Protein AF-A0A6A5AZF7-F1 (afdb_monomer)

Foldseek 3Di:
DLPDPWPPEAEPDDQDDPVPPDDAQDVVPDVLSVPDGHFYWDHDPSIDGPRSVDDPVNVVVVSVLVVVLVVLVVLLVPDDPDPVSSVVSVVVNVDDDPVVPD

Secondary structure (DSSP, 8-state):
-TT--TTSPB-SS-----SS------TTT-TTGGG-SS-BB-SSSSP-BTTTT--HHHHHHHHHHHHHHHHHHHHHHHS-S-HHHHHHHHHHHTPPP-GGG-

Radius of gyration: 18.49 Å; Cα contacts (8 Å, |Δi|>4): 99; chains: 1; bounding box: 38×33×52 Å

Sequence (102 aa):
MSEWAWPQPVMLNVLYDAGLGLESWDPRLNVFDRTHLMP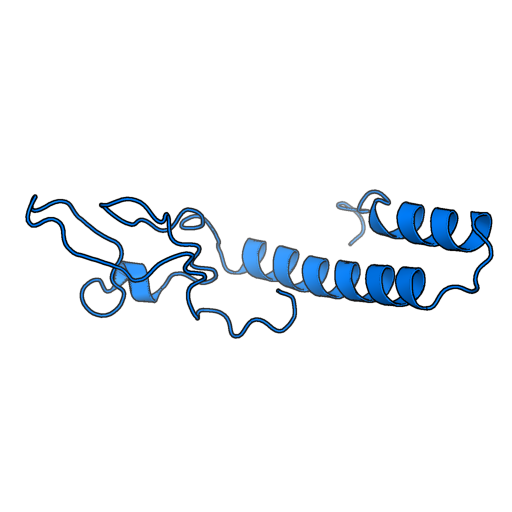IITPAYPPMNSAVQVSHTTFKVMYDELWRARHFADLAAHAANDADVKRAKWVDLFAPTNFFVR

pLDDT: mean 94.31, std 4.52, range [67.81, 98.38]

Mean predicted aligned error: 3.97 Å

Solvent-accessible surface area (backbone atoms only — not comparable to full-atom values): 6237 Å² total; per-residue (Å²): 116,62,83,54,69,68,49,60,66,48,65,85,59,84,90,71,85,88,82,77,85,63,84,52,70,40,54,90,80,36,73,71,54,57,68,45,55,56,34,35,41,46,75,57,80,62,31,39,54,78,39,70,84,50,44,75,68,57,45,50,54,53,49,54,48,37,45,52,46,47,55,33,51,50,53,31,70,69,40,63,96,48,66,69,61,28,51,52,33,53,50,61,59,71,50,85,77,64,76,95,79,111

Structure (mmCIF, N/CA/C/O backbone):
data_AF-A0A6A5AZF7-F1
#
_entry.id   AF-A0A6A5AZF7-F1
#
loop_
_atom_site.group_PDB
_atom_site.id
_atom_site.type_symbol
_atom_site.label_atom_id
_atom_site.label_alt_id
_atom_site.label_comp_id
_atom_site.label_asym_id
_atom_site.label_entity_id
_atom_site.label_seq_id
_atom_site.pdbx_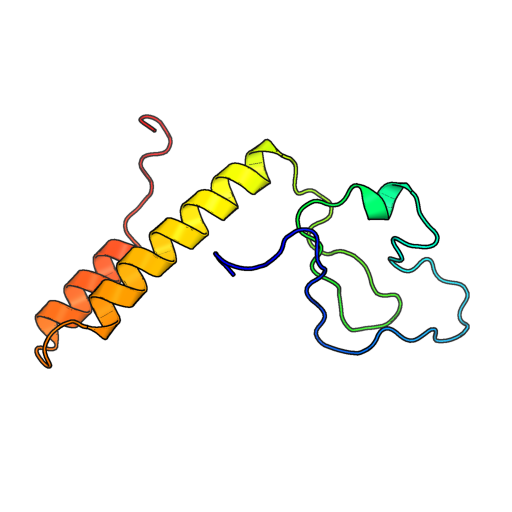PDB_ins_code
_atom_site.Cartn_x
_atom_site.Cartn_y
_atom_site.Cartn_z
_atom_site.occupancy
_atom_site.B_iso_or_equiv
_atom_site.auth_seq_id
_atom_site.auth_comp_id
_atom_site.auth_asym_id
_atom_site.auth_atom_id
_atom_site.pdbx_PDB_model_num
ATOM 1 N N . MET A 1 1 ? 1.641 -6.992 -3.613 1.00 92.25 1 MET A N 1
ATOM 2 C CA . ME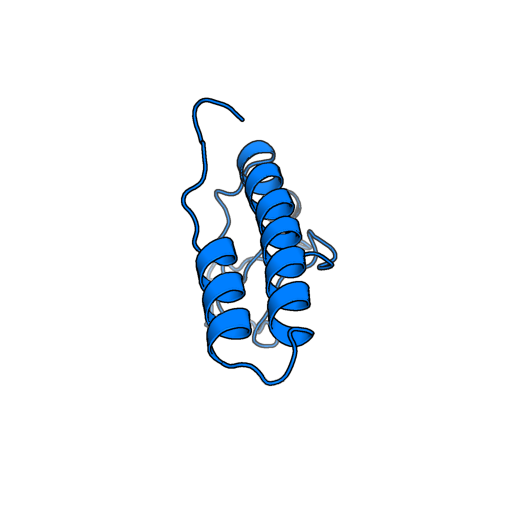T A 1 1 ? 1.175 -5.702 -3.053 1.00 92.25 1 MET A CA 1
ATOM 3 C C . MET A 1 1 ? 0.338 -4.885 -4.034 1.00 92.25 1 MET A C 1
ATOM 5 O O . MET A 1 1 ? -0.641 -4.312 -3.584 1.00 92.25 1 MET A O 1
ATOM 9 N N . SER A 1 2 ? 0.651 -4.841 -5.338 1.00 95.25 2 SER A N 1
ATOM 10 C CA . SER A 1 2 ? -0.184 -4.137 -6.338 1.00 95.25 2 SER A CA 1
ATOM 11 C C . SER A 1 2 ? -1.597 -4.717 -6.507 1.00 95.25 2 SER A C 1
ATOM 13 O O . SER A 1 2 ? -2.535 -3.965 -6.728 1.00 95.25 2 SER A O 1
ATOM 15 N N . GLU A 1 3 ? -1.764 -6.031 -6.342 1.00 96.56 3 GLU A N 1
ATOM 16 C CA . GLU A 1 3 ? -3.073 -6.718 -6.338 1.00 96.56 3 GLU A CA 1
ATOM 17 C C . GLU A 1 3 ? -3.670 -6.900 -4.935 1.00 96.56 3 GLU A C 1
ATOM 19 O O . GLU A 1 3 ? -4.668 -7.596 -4.769 1.00 96.56 3 GLU A O 1
ATOM 24 N N . TRP A 1 4 ? -3.041 -6.342 -3.897 1.00 97.81 4 TRP A N 1
ATOM 25 C CA . TRP A 1 4 ? -3.550 -6.529 -2.543 1.00 97.81 4 TRP A CA 1
ATOM 26 C C . TRP A 1 4 ? -4.929 -5.876 -2.402 1.00 97.81 4 TRP A C 1
ATOM 28 O O . TRP A 1 4 ? -5.126 -4.739 -2.834 1.00 97.81 4 TRP A O 1
ATOM 38 N N . ALA A 1 5 ? -5.871 -6.587 -1.782 1.00 97.38 5 ALA A N 1
ATOM 39 C CA . ALA A 1 5 ? -7.256 -6.152 -1.626 1.00 97.38 5 ALA A CA 1
ATOM 40 C C . ALA A 1 5 ? -7.403 -5.116 -0.499 1.00 97.38 5 ALA A C 1
ATOM 42 O O . ALA A 1 5 ? -8.070 -5.353 0.507 1.00 97.38 5 ALA A O 1
ATOM 43 N N . TRP A 1 6 ? -6.749 -3.961 -0.635 1.00 97.19 6 TRP A N 1
ATOM 44 C CA . TRP A 1 6 ? -6.895 -2.850 0.305 1.00 97.19 6 TRP A CA 1
ATOM 45 C C . TRP A 1 6 ? -8.381 -2.493 0.510 1.00 97.19 6 TRP A C 1
ATOM 47 O O . TRP A 1 6 ? -9.129 -2.464 -0.470 1.00 97.19 6 TRP A O 1
ATOM 57 N N . PRO A 1 7 ? -8.832 -2.225 1.751 1.00 97.19 7 PRO A N 1
ATOM 58 C CA . PRO A 1 7 ? -8.049 -2.021 2.973 1.00 97.19 7 PRO A CA 1
ATOM 59 C C . PRO A 1 7 ? -7.847 -3.292 3.823 1.00 97.19 7 PRO A C 1
ATOM 61 O O . PRO A 1 7 ? -7.693 -3.191 5.038 1.00 97.19 7 PRO A O 1
ATOM 64 N N . GLN A 1 8 ? -7.856 -4.500 3.246 1.00 97.38 8 GLN A N 1
ATOM 65 C CA . GLN A 1 8 ? -7.542 -5.715 4.008 1.00 97.38 8 GLN A CA 1
ATOM 66 C C . GLN A 1 8 ? -6.177 -5.562 4.712 1.00 97.38 8 GLN A C 1
ATOM 68 O O . GLN A 1 8 ? -5.199 -5.202 4.051 1.00 97.38 8 GLN A O 1
ATOM 73 N N . PRO A 1 9 ? -6.076 -5.801 6.033 1.00 97.44 9 PRO A N 1
ATOM 74 C CA . PRO A 1 9 ? -4.843 -5.555 6.768 1.00 97.44 9 PRO A CA 1
ATOM 75 C C . PRO A 1 9 ? -3.753 -6.554 6.409 1.00 97.44 9 PRO A C 1
ATOM 77 O O . PRO A 1 9 ? -3.992 -7.759 6.309 1.00 97.44 9 PRO A O 1
ATOM 80 N N . VAL A 1 10 ? -2.531 -6.045 6.279 1.00 97.88 10 VAL A N 1
ATOM 81 C CA . VAL A 1 10 ? -1.328 -6.875 6.239 1.00 97.88 10 VAL A CA 1
ATOM 82 C C . VAL A 1 10 ? -0.971 -7.244 7.675 1.00 97.88 10 VAL A C 1
ATOM 84 O O . VAL A 1 10 ? -0.666 -6.369 8.487 1.00 97.88 10 VAL A O 1
ATOM 87 N N . MET A 1 11 ? -1.017 -8.539 7.985 1.00 97.06 11 MET A N 1
ATOM 88 C CA . MET A 1 11 ? -0.719 -9.089 9.309 1.00 97.06 11 MET A CA 1
ATOM 89 C C . MET A 1 11 ? 0.378 -10.149 9.192 1.00 97.06 11 MET A C 1
ATOM 91 O O . MET A 1 11 ? 0.325 -10.999 8.304 1.00 97.06 11 MET A O 1
ATOM 95 N N . LEU A 1 12 ? 1.367 -10.098 10.086 1.00 97.12 12 LEU A N 1
ATOM 96 C CA . LEU A 1 12 ? 2.469 -11.071 10.139 1.00 97.12 12 LEU A CA 1
ATOM 97 C C . LEU A 1 12 ? 2.189 -12.235 11.102 1.00 97.12 12 LEU A C 1
ATOM 99 O O . LEU A 1 12 ? 2.822 -13.283 11.011 1.00 97.12 12 LEU A O 1
ATOM 103 N N . ASN A 1 13 ? 1.250 -12.053 12.027 1.00 94.62 13 ASN A N 1
ATOM 104 C CA . ASN A 1 13 ? 0.789 -13.053 12.980 1.00 94.62 13 ASN A CA 1
ATOM 105 C C . ASN A 1 13 ? -0.711 -12.873 13.258 1.00 94.62 13 ASN A C 1
ATOM 107 O O . ASN A 1 13 ? -1.342 -11.913 12.815 1.00 94.62 13 ASN A O 1
ATOM 111 N N . VAL A 1 14 ? -1.285 -13.829 13.987 1.00 93.62 14 VAL A N 1
ATOM 112 C CA . VAL A 1 14 ? -2.651 -13.708 14.496 1.00 93.62 14 VAL A CA 1
ATOM 113 C C . VAL A 1 14 ? -2.652 -12.695 15.638 1.00 93.62 14 VAL A C 1
ATOM 115 O O . VAL A 1 14 ? -1.821 -12.785 16.543 1.00 93.62 14 VAL A O 1
ATOM 118 N N . LEU A 1 15 ? -3.589 -11.747 15.598 1.00 91.25 15 LEU A N 1
ATOM 119 C CA . LEU A 1 15 ? -3.777 -10.790 16.684 1.00 91.25 15 LEU A CA 1
ATOM 120 C C . LEU A 1 15 ? -4.220 -11.536 17.946 1.00 91.25 15 LEU A C 1
ATOM 122 O O . LEU A 1 15 ? -5.152 -12.341 17.901 1.00 91.25 15 LEU A O 1
ATOM 126 N N . TYR A 1 16 ? -3.558 -11.255 19.063 1.00 90.62 16 TYR A N 1
ATOM 127 C CA . TYR A 1 16 ? -3.908 -11.789 20.372 1.00 90.62 16 TYR A CA 1
ATOM 128 C C . TYR A 1 16 ? -4.014 -10.647 21.380 1.00 90.62 16 TYR A C 1
ATOM 130 O O . TYR A 1 16 ? -3.309 -9.643 21.270 1.00 90.62 16 TYR A O 1
ATOM 138 N N . ASP A 1 17 ? -4.890 -10.817 22.364 1.00 89.62 17 ASP A N 1
ATOM 139 C CA . ASP A 1 17 ? -4.988 -9.922 23.511 1.00 89.62 17 ASP A CA 1
ATOM 140 C C . ASP A 1 17 ? -4.128 -10.476 24.654 1.00 89.62 17 ASP A C 1
ATOM 142 O O . ASP A 1 17 ? -4.284 -11.631 25.057 1.00 89.62 17 ASP A O 1
ATOM 146 N N . ALA A 1 18 ? -3.195 -9.667 25.158 1.00 92.88 18 ALA A N 1
ATOM 147 C CA . ALA A 1 18 ? -2.354 -10.023 26.298 1.00 92.88 18 ALA A CA 1
ATOM 148 C C . ALA A 1 18 ? -3.032 -9.759 27.659 1.00 92.88 18 ALA A C 1
ATOM 150 O O . ALA A 1 18 ? -2.430 -10.038 28.695 1.00 92.88 18 ALA A O 1
ATOM 151 N N . GLY A 1 19 ? -4.243 -9.191 27.684 1.00 92.62 19 GLY A N 1
ATOM 152 C CA . GLY A 1 19 ? -4.982 -8.875 28.909 1.00 92.62 19 GLY A CA 1
ATOM 153 C C . GLY A 1 19 ? -4.411 -7.690 29.692 1.00 92.62 19 GLY A C 1
ATOM 154 O O . GLY A 1 19 ? -4.728 -7.518 30.866 1.00 92.62 19 GLY A O 1
ATOM 155 N N . LEU A 1 20 ? -3.560 -6.869 29.065 1.00 94.44 20 LEU A N 1
ATOM 156 C CA . LEU A 1 20 ? -2.921 -5.713 29.709 1.00 94.44 20 LEU A CA 1
ATOM 157 C C . LEU A 1 20 ? -3.750 -4.422 29.584 1.00 94.44 20 LEU A C 1
ATOM 159 O O . LEU A 1 20 ? -3.317 -3.380 30.066 1.00 94.44 20 LEU A O 1
ATOM 163 N N . GLY A 1 21 ? -4.910 -4.473 28.918 1.00 93.38 21 GLY A N 1
ATOM 164 C CA . GLY A 1 21 ? -5.818 -3.329 28.777 1.00 93.38 21 GLY A CA 1
ATOM 165 C C . GLY A 1 21 ? -5.248 -2.169 27.956 1.00 93.38 21 GLY A C 1
ATOM 166 O O . GLY A 1 21 ? -5.649 -1.026 28.162 1.00 93.38 21 GLY A O 1
ATOM 167 N N . LEU A 1 22 ? -4.297 -2.446 27.058 1.00 94.75 22 LEU A N 1
ATOM 168 C CA . LEU A 1 22 ? -3.727 -1.441 26.162 1.00 94.75 22 LEU A CA 1
ATOM 169 C C . LEU A 1 22 ? -4.5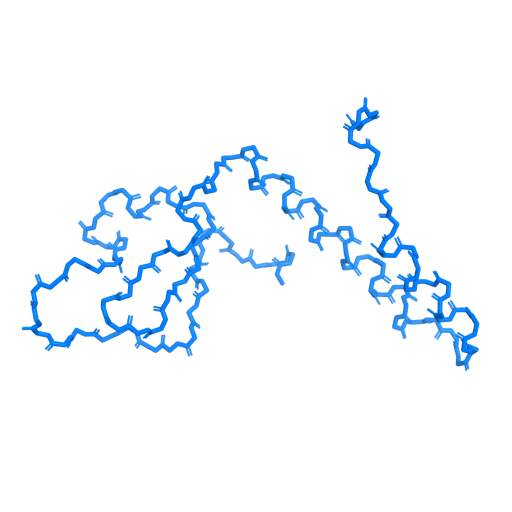57 -1.364 24.881 1.00 94.75 22 LEU A C 1
ATOM 171 O O . LEU A 1 22 ? -5.043 -2.380 24.382 1.00 94.75 22 LEU A O 1
ATOM 175 N N . GLU A 1 23 ? -4.690 -0.157 24.338 1.00 93.31 23 GLU A N 1
ATOM 176 C CA . GLU A 1 23 ? -5.395 0.050 23.077 1.00 93.31 23 GLU A CA 1
ATOM 177 C C . GLU A 1 23 ? -4.672 -0.680 21.944 1.00 93.31 23 GLU A C 1
ATOM 179 O O . GLU A 1 23 ? -3.461 -0.554 21.779 1.00 93.31 23 GLU A O 1
ATOM 184 N N . SER A 1 24 ? -5.438 -1.463 21.193 1.00 95.81 24 SER A N 1
ATOM 185 C CA . SER A 1 24 ? -4.971 -2.267 20.073 1.00 95.81 24 SER A CA 1
ATOM 186 C C . SER A 1 24 ? -5.818 -1.940 18.852 1.00 95.81 24 SER A C 1
ATOM 188 O O . SER A 1 24 ? -7.020 -1.708 18.978 1.00 95.81 24 SER A O 1
ATOM 190 N N . TRP A 1 25 ? -5.201 -1.959 17.676 1.00 96.56 25 TRP A N 1
ATOM 191 C CA . TRP A 1 25 ? -5.889 -1.774 16.407 1.00 96.56 25 TRP A CA 1
ATOM 192 C C . TRP A 1 25 ? -6.941 -2.874 16.208 1.00 96.56 25 TRP A C 1
ATOM 194 O O . TRP A 1 25 ? -6.599 -4.055 16.098 1.00 96.56 25 TRP A O 1
ATOM 204 N N . ASP A 1 26 ? -8.217 -2.492 16.141 1.00 95.31 26 ASP A N 1
ATOM 205 C CA . ASP A 1 26 ? -9.316 -3.402 15.814 1.00 95.31 26 ASP A CA 1
ATOM 206 C C . ASP A 1 26 ? -10.443 -2.652 15.078 1.00 95.31 26 ASP A C 1
ATOM 208 O O . ASP A 1 26 ? -11.271 -1.983 15.710 1.00 95.31 26 ASP A O 1
ATOM 212 N N . PRO A 1 27 ? -10.572 -2.817 13.747 1.00 95.44 27 PRO A N 1
ATOM 213 C CA . PRO A 1 27 ? -11.611 -2.152 12.968 1.00 95.44 27 PRO A CA 1
ATOM 214 C C . PRO A 1 27 ? -13.017 -2.649 13.323 1.00 95.44 27 PRO A C 1
ATOM 216 O O . PRO A 1 27 ? -14.003 -2.031 12.936 1.00 95.44 27 PRO A O 1
ATOM 219 N N . ARG A 1 28 ? -13.185 -3.753 14.057 1.00 93.88 28 ARG A N 1
ATOM 220 C CA . ARG A 1 28 ? -14.512 -4.192 14.517 1.00 93.88 28 ARG A CA 1
ATOM 221 C C . ARG A 1 28 ? -14.994 -3.337 15.682 1.00 93.88 28 ARG A C 1
ATOM 223 O O . ARG A 1 28 ? -16.191 -3.062 15.751 1.00 93.88 28 ARG A O 1
ATOM 230 N N . LEU A 1 29 ? -14.080 -2.879 16.534 1.00 93.00 29 LEU A N 1
ATOM 231 C CA . LEU A 1 29 ? -14.384 -2.140 17.760 1.00 93.00 29 LEU A CA 1
ATOM 232 C C . LEU A 1 29 ? -14.239 -0.625 17.579 1.00 93.00 29 LEU A C 1
ATOM 234 O O . LEU A 1 29 ? -15.096 0.125 18.042 1.00 93.00 29 LEU A O 1
ATOM 238 N N . ASN A 1 30 ? -13.204 -0.173 16.869 1.00 94.56 30 ASN A N 1
ATOM 239 C CA . ASN A 1 30 ? -12.897 1.241 16.694 1.00 94.56 30 ASN A CA 1
ATOM 240 C C . ASN A 1 30 ? -13.308 1.737 15.298 1.00 94.56 30 ASN A C 1
ATOM 242 O O . ASN A 1 30 ? -12.869 1.220 14.270 1.00 94.56 30 ASN A O 1
ATOM 246 N N . VAL A 1 31 ? -14.152 2.772 15.249 1.00 96.06 31 VAL A N 1
ATOM 247 C CA . VAL A 1 31 ? -14.598 3.387 13.988 1.00 96.06 31 VAL A CA 1
ATOM 248 C C . VAL A 1 31 ? -13.442 4.069 13.256 1.00 96.06 31 VAL A C 1
ATOM 250 O O . VAL A 1 31 ? -13.414 4.027 12.030 1.00 96.06 31 VAL A O 1
ATOM 253 N N . PHE A 1 32 ? -12.477 4.647 13.977 1.00 96.00 32 PHE A N 1
ATOM 254 C CA . PHE A 1 32 ? -11.303 5.275 13.370 1.00 96.00 32 PHE A CA 1
ATOM 255 C C . PHE A 1 32 ? -10.478 4.253 12.580 1.00 96.00 32 PHE A C 1
ATOM 257 O O . PHE A 1 32 ? -10.167 4.478 11.411 1.00 96.00 32 PHE A O 1
ATOM 264 N N . ASP A 1 33 ? -10.261 3.069 13.153 1.00 97.12 33 ASP A N 1
ATOM 265 C CA . ASP A 1 33 ? -9.518 1.985 12.508 1.00 97.12 33 ASP A CA 1
ATOM 266 C C . ASP A 1 33 ? -10.172 1.487 11.212 1.00 97.12 33 ASP A C 1
ATOM 268 O O . ASP A 1 33 ? -9.467 1.082 10.286 1.00 97.12 33 ASP A O 1
ATOM 272 N N . ARG A 1 34 ? -11.508 1.570 11.102 1.00 96.69 34 ARG A N 1
ATOM 273 C CA . ARG A 1 34 ? -12.253 1.234 9.869 1.00 96.69 34 ARG A CA 1
ATOM 274 C C . ARG A 1 34 ? -11.939 2.171 8.708 1.00 96.69 34 ARG A C 1
ATOM 276 O O . ARG A 1 34 ? -12.182 1.808 7.562 1.00 96.69 34 ARG A O 1
ATOM 283 N N . THR A 1 35 ? -11.454 3.378 8.997 1.00 97.00 35 THR A N 1
ATOM 284 C CA . THR A 1 35 ? -11.152 4.392 7.977 1.00 97.00 35 THR A CA 1
ATOM 285 C C . THR A 1 35 ? -9.748 4.254 7.388 1.00 97.00 35 THR A C 1
ATOM 287 O O . THR A 1 35 ? -9.429 4.926 6.408 1.00 97.00 35 THR A O 1
ATOM 290 N N . HIS A 1 36 ? -8.900 3.379 7.943 1.00 98.19 36 HIS A N 1
ATOM 291 C CA . HIS A 1 36 ? -7.537 3.189 7.455 1.00 98.19 36 HIS A CA 1
ATOM 292 C C . HIS A 1 36 ? -7.515 2.578 6.048 1.00 98.19 36 HIS A C 1
ATOM 294 O O . HIS A 1 36 ? -8.091 1.522 5.800 1.00 98.19 36 HIS A O 1
ATOM 300 N N . LEU A 1 37 ? -6.787 3.222 5.133 1.00 98.19 37 LEU A N 1
ATOM 301 C CA . LEU A 1 37 ? -6.737 2.838 3.716 1.00 98.19 37 LEU A CA 1
ATOM 302 C C . LEU A 1 37 ? -5.743 1.708 3.426 1.00 98.19 37 LEU A C 1
ATOM 304 O O . LEU A 1 37 ? -5.980 0.876 2.554 1.00 98.19 37 LEU A O 1
ATOM 308 N N . MET A 1 38 ? -4.624 1.690 4.151 1.00 98.25 38 MET A N 1
ATOM 309 C CA . MET A 1 38 ? -3.514 0.763 3.924 1.00 98.25 38 MET A CA 1
ATOM 310 C C . MET A 1 38 ? -2.996 0.168 5.245 1.00 98.25 38 MET A C 1
ATOM 312 O O . MET A 1 38 ? -1.855 0.428 5.619 1.00 98.25 38 MET A O 1
ATOM 316 N N . PRO A 1 39 ? -3.818 -0.571 6.014 1.00 98.19 39 PRO A N 1
ATOM 317 C CA . PRO A 1 39 ? -3.411 -1.037 7.335 1.00 98.19 39 PRO A CA 1
ATOM 318 C C . PRO A 1 39 ? -2.262 -2.056 7.270 1.00 98.19 39 PRO A C 1
ATOM 320 O O . PRO A 1 39 ? -2.385 -3.121 6.661 1.00 98.19 39 PRO A O 1
ATOM 323 N N . ILE A 1 40 ? -1.149 -1.729 7.933 1.00 98.25 40 ILE A N 1
ATOM 324 C CA . ILE A 1 40 ? 0.025 -2.596 8.112 1.00 98.25 40 ILE A CA 1
ATOM 325 C C . ILE A 1 40 ? 0.252 -2.748 9.611 1.00 98.25 40 ILE A C 1
ATOM 327 O O . ILE A 1 40 ? 0.647 -1.793 10.282 1.00 98.25 40 ILE A O 1
ATOM 331 N N . ILE A 1 41 ? -0.042 -3.932 10.141 1.00 98.12 41 ILE A N 1
ATOM 332 C CA . ILE A 1 41 ? -0.195 -4.124 11.583 1.00 98.12 41 ILE A CA 1
ATOM 333 C C . ILE A 1 41 ? 1.109 -4.611 12.213 1.00 98.12 41 ILE A C 1
ATOM 335 O O . ILE A 1 41 ? 1.724 -5.569 11.735 1.00 98.12 41 ILE A O 1
ATOM 339 N N . THR A 1 42 ? 1.538 -3.953 13.293 1.00 97.62 42 THR A N 1
ATOM 340 C CA . THR A 1 42 ? 2.693 -4.397 14.081 1.00 97.62 42 THR A CA 1
ATOM 341 C C . THR A 1 42 ? 2.385 -5.736 14.757 1.00 97.62 42 THR A C 1
ATOM 343 O O . THR A 1 42 ? 1.307 -5.891 15.326 1.00 97.62 42 THR A O 1
ATOM 346 N N . PRO A 1 43 ? 3.313 -6.710 14.744 1.00 96.75 43 PRO A N 1
ATOM 347 C CA . PRO A 1 43 ? 3.018 -8.059 15.229 1.00 96.75 43 PRO A CA 1
ATOM 348 C C . PRO A 1 43 ? 3.007 -8.186 16.758 1.00 96.75 43 PRO A C 1
ATOM 350 O O . PRO A 1 43 ? 2.404 -9.109 17.301 1.00 96.75 43 PRO A O 1
ATOM 353 N N . ALA A 1 44 ? 3.716 -7.309 17.468 1.00 95.62 44 ALA A N 1
ATOM 354 C CA . ALA A 1 44 ? 3.804 -7.358 18.923 1.00 95.62 44 ALA A CA 1
ATOM 355 C C . ALA A 1 44 ? 2.605 -6.655 19.570 1.00 95.62 44 ALA A C 1
ATOM 357 O O . ALA A 1 44 ? 2.136 -5.640 19.059 1.00 95.62 44 ALA A O 1
ATOM 358 N N . TYR A 1 45 ? 2.148 -7.181 20.706 1.00 95.62 45 TYR A N 1
ATOM 359 C CA . TYR A 1 45 ? 1.108 -6.542 21.503 1.00 95.62 45 TYR A CA 1
ATOM 360 C C . TYR A 1 45 ? 1.615 -5.233 22.157 1.00 95.62 45 TYR A C 1
ATOM 362 O O . TYR A 1 45 ? 2.725 -5.235 22.701 1.00 95.62 45 TYR A O 1
ATOM 370 N N . PRO A 1 46 ? 0.804 -4.155 22.187 1.00 96.06 46 PRO A N 1
ATOM 371 C CA . PRO A 1 46 ? -0.486 -4.032 21.507 1.00 96.06 46 PRO A CA 1
ATOM 372 C C . PRO A 1 46 ? -0.290 -3.797 19.995 1.00 96.06 46 PRO A C 1
ATOM 374 O O . PRO A 1 46 ? 0.505 -2.932 19.613 1.00 96.06 46 PRO A O 1
ATOM 377 N N . PRO A 1 47 ? -0.976 -4.552 19.115 1.00 96.62 47 PRO A N 1
ATOM 378 C CA . PRO A 1 47 ? -0.834 -4.368 17.678 1.00 96.62 47 PRO A CA 1
ATOM 379 C C . PRO A 1 47 ? -1.396 -3.009 17.254 1.00 96.62 47 PRO A C 1
ATOM 381 O O . PRO A 1 47 ? -2.509 -2.654 17.625 1.00 96.62 47 PRO A O 1
ATOM 384 N N . MET A 1 48 ? -0.651 -2.267 16.439 1.00 97.31 48 MET A N 1
ATOM 385 C CA . MET A 1 48 ? -1.023 -0.944 15.937 1.00 97.31 48 MET A CA 1
ATOM 386 C C . MET A 1 48 ? -0.816 -0.859 14.424 1.00 97.31 48 MET A C 1
ATOM 388 O O . MET A 1 48 ? 0.005 -1.578 13.850 1.00 97.31 48 MET A O 1
ATOM 392 N N . ASN A 1 49 ? -1.533 0.049 13.759 1.00 97.94 49 ASN A N 1
ATOM 393 C CA . ASN A 1 49 ? -1.302 0.333 12.345 1.00 97.94 49 ASN A CA 1
ATOM 394 C C . ASN A 1 49 ? -0.073 1.243 12.162 1.00 97.94 49 ASN A C 1
ATOM 396 O O . ASN A 1 49 ? -0.107 2.424 12.501 1.00 97.94 49 ASN A O 1
ATOM 400 N N . SER A 1 50 ? 0.987 0.718 11.547 1.00 98.25 50 SER A N 1
ATOM 401 C CA . SER A 1 50 ? 2.206 1.478 11.221 1.00 98.25 50 SER A CA 1
ATOM 402 C C . SER A 1 50 ? 2.011 2.485 10.080 1.00 98.25 50 SER A C 1
ATOM 404 O O . SER A 1 50 ? 2.812 3.399 9.915 1.00 98.25 50 SER A O 1
ATOM 406 N N . ALA A 1 51 ? 0.943 2.339 9.295 1.00 97.75 51 ALA A N 1
ATOM 407 C CA . ALA A 1 51 ? 0.611 3.173 8.143 1.00 97.75 51 ALA A CA 1
ATOM 408 C C . ALA A 1 51 ? -0.650 4.029 8.393 1.00 97.75 51 ALA A C 1
ATOM 410 O O . ALA A 1 51 ? -1.435 4.292 7.484 1.00 97.75 51 ALA A O 1
ATOM 411 N N . VAL A 1 52 ? -0.862 4.475 9.638 1.00 97.25 52 VAL A N 1
ATOM 412 C CA . VAL A 1 52 ? -2.031 5.288 10.038 1.00 97.25 52 VAL A CA 1
ATOM 413 C C . VAL A 1 52 ? -2.123 6.634 9.307 1.00 97.25 52 VAL A C 1
ATOM 415 O O . VAL A 1 52 ? -3.212 7.145 9.078 1.00 97.25 52 VAL A O 1
ATOM 418 N N . GLN A 1 53 ? -0.989 7.199 8.886 1.00 97.88 53 GLN A N 1
ATOM 419 C CA . GLN A 1 53 ? -0.929 8.503 8.212 1.00 97.88 53 GLN A CA 1
ATOM 420 C C . GLN A 1 53 ? -1.239 8.442 6.709 1.00 97.88 53 GLN A C 1
ATOM 422 O O . GLN A 1 53 ? -1.188 9.465 6.022 1.00 97.88 53 GLN A O 1
ATOM 427 N N . VAL A 1 54 ? -1.526 7.257 6.167 1.00 98.38 54 VAL A N 1
ATOM 428 C CA . VAL A 1 54 ? -1.845 7.109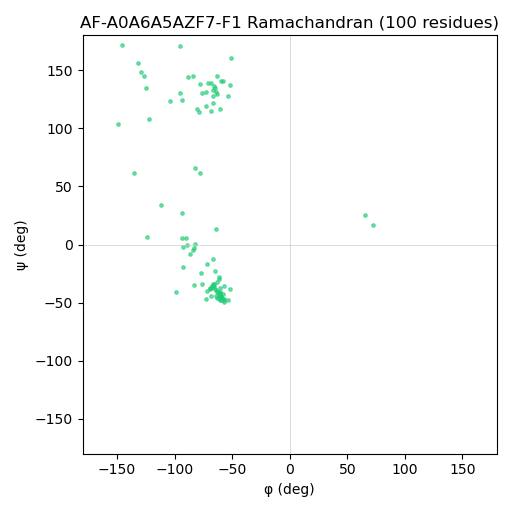 4.747 1.00 98.38 54 VAL A CA 1
ATOM 429 C C . VAL A 1 54 ? -3.192 7.766 4.453 1.00 98.38 54 VAL A C 1
ATOM 431 O O . VAL A 1 54 ? -4.236 7.325 4.926 1.00 98.38 54 VAL A O 1
ATOM 434 N N . SER A 1 55 ? -3.156 8.819 3.640 1.00 98.19 55 SER A N 1
ATOM 435 C CA . SER A 1 55 ? -4.329 9.518 3.124 1.00 98.19 55 SER A CA 1
ATOM 436 C C . SER A 1 55 ? -4.705 8.977 1.744 1.00 98.19 55 SER A C 1
ATOM 438 O O . SER A 1 55 ? -3.943 8.238 1.121 1.00 98.19 55 SER A O 1
ATOM 440 N N . HIS A 1 56 ? -5.862 9.378 1.212 1.00 98.00 56 HIS A N 1
ATOM 441 C CA . HIS A 1 56 ? -6.271 8.981 -0.141 1.00 98.00 56 HIS A CA 1
ATOM 442 C C . HIS A 1 56 ? -5.250 9.381 -1.216 1.00 98.00 56 HIS A C 1
ATOM 444 O O . HIS A 1 56 ? -5.037 8.635 -2.172 1.00 98.00 56 HIS A O 1
ATOM 450 N N . THR A 1 57 ? -4.600 10.539 -1.065 1.00 97.88 57 THR A N 1
ATOM 451 C CA . THR A 1 57 ? -3.623 11.033 -2.042 1.00 97.88 57 THR A CA 1
ATOM 452 C C . THR A 1 57 ? -2.323 10.242 -1.982 1.00 97.88 57 THR A C 1
ATOM 454 O O . THR A 1 57 ? -1.838 9.799 -3.022 1.00 97.88 57 THR A O 1
ATOM 457 N N . THR A 1 58 ? -1.780 9.997 -0.785 1.00 98.00 58 THR A N 1
ATOM 458 C CA . THR A 1 58 ? -0.555 9.197 -0.641 1.00 98.00 58 THR A CA 1
ATOM 459 C C . THR A 1 58 ? -0.803 7.734 -0.992 1.00 98.00 58 THR A C 1
ATOM 461 O O . THR A 1 58 ? 0.030 7.128 -1.663 1.00 98.00 58 THR A O 1
ATOM 464 N N . PHE A 1 59 ? -1.975 7.190 -0.645 1.00 98.12 59 PHE A N 1
ATOM 465 C CA . PHE A 1 59 ? -2.406 5.860 -1.071 1.00 98.12 59 PHE A CA 1
ATOM 466 C C . PHE A 1 59 ? -2.413 5.729 -2.591 1.00 98.12 59 PHE A C 1
ATOM 468 O O . PHE A 1 59 ? -1.813 4.797 -3.118 1.00 98.12 59 PHE A O 1
ATOM 475 N N . LYS A 1 60 ? -3.033 6.679 -3.305 1.00 97.50 60 LYS A N 1
ATOM 476 C CA . LYS A 1 60 ? -3.066 6.665 -4.770 1.00 97.50 60 LYS A CA 1
ATOM 477 C C . LYS A 1 60 ? -1.659 6.638 -5.371 1.00 97.50 60 LYS A C 1
ATOM 479 O O . LYS A 1 60 ? -1.393 5.812 -6.239 1.00 97.50 60 LYS A O 1
ATOM 484 N N . VAL A 1 61 ? -0.760 7.499 -4.891 1.00 97.06 61 VAL A N 1
ATOM 485 C CA . VAL A 1 61 ? 0.630 7.542 -5.378 1.00 97.06 61 VAL A CA 1
ATOM 486 C C . VAL A 1 61 ? 1.338 6.208 -5.133 1.00 97.06 61 VAL A C 1
ATOM 488 O O . VAL A 1 61 ? 1.946 5.665 -6.051 1.00 97.06 61 VAL A O 1
ATOM 491 N N . MET A 1 62 ? 1.232 5.645 -3.925 1.00 97.62 62 MET A N 1
ATOM 492 C CA . MET A 1 62 ? 1.837 4.347 -3.609 1.00 97.62 62 MET A CA 1
ATOM 493 C C . MET A 1 62 ? 1.242 3.210 -4.445 1.00 97.62 62 MET A C 1
ATOM 495 O O . MET A 1 62 ? 1.984 2.353 -4.915 1.00 97.62 62 MET A O 1
ATOM 499 N N . TYR A 1 63 ? -0.074 3.197 -4.659 1.00 97.19 63 TYR A N 1
ATOM 500 C CA . TYR A 1 63 ? -0.753 2.192 -5.474 1.00 97.19 63 TYR A CA 1
ATOM 501 C C . TYR A 1 63 ? -0.266 2.219 -6.931 1.00 97.19 63 TYR A C 1
ATOM 503 O O . TYR A 1 63 ? 0.094 1.174 -7.478 1.00 97.19 63 TYR A O 1
ATOM 511 N N . ASP A 1 64 ? -0.169 3.410 -7.527 1.00 96.44 64 ASP A N 1
ATOM 512 C CA . ASP A 1 64 ? 0.342 3.594 -8.888 1.00 96.44 64 ASP A CA 1
ATOM 513 C C . ASP A 1 64 ? 1.830 3.176 -8.983 1.00 96.44 64 ASP A C 1
ATOM 515 O O . ASP A 1 64 ? 2.233 2.502 -9.936 1.00 96.44 64 ASP A O 1
ATOM 519 N N . GLU A 1 65 ? 2.649 3.486 -7.968 1.00 97.19 65 GLU A N 1
ATOM 520 C CA . GLU A 1 65 ? 4.050 3.037 -7.900 1.00 97.19 65 GLU A CA 1
ATOM 521 C C . GLU A 1 65 ? 4.195 1.521 -7.722 1.00 97.19 65 GLU A C 1
ATOM 523 O O . GLU A 1 65 ? 5.100 0.930 -8.308 1.00 97.19 65 GLU A O 1
ATOM 528 N N . LEU A 1 66 ? 3.308 0.857 -6.975 1.00 97.62 66 LEU A N 1
ATOM 529 C CA . LEU A 1 66 ? 3.315 -0.604 -6.838 1.00 97.62 66 LEU A CA 1
ATOM 530 C C . LEU A 1 66 ? 3.020 -1.298 -8.175 1.00 97.62 66 LEU A C 1
ATOM 532 O O . LEU A 1 66 ? 3.629 -2.327 -8.483 1.00 97.62 66 LEU A O 1
ATOM 536 N N . TRP A 1 67 ? 2.113 -0.743 -8.982 1.00 97.56 67 TRP A N 1
ATOM 537 C CA . TRP A 1 67 ? 1.849 -1.231 -10.338 1.00 97.56 67 TRP A CA 1
ATOM 538 C C . TRP A 1 67 ? 3.024 -0.980 -11.281 1.00 97.56 67 TRP A C 1
ATOM 540 O O . TRP A 1 67 ? 3.439 -1.901 -11.990 1.00 97.56 67 TRP A O 1
ATOM 550 N N . ARG A 1 68 ? 3.615 0.220 -11.243 1.00 96.19 68 ARG A N 1
ATOM 551 C CA . ARG A 1 68 ? 4.833 0.536 -12.003 1.00 96.19 68 ARG A CA 1
ATOM 552 C C . ARG A 1 68 ? 5.974 -0.420 -11.646 1.00 96.19 68 ARG A C 1
ATOM 554 O O . ARG A 1 68 ? 6.619 -0.967 -12.537 1.00 96.19 68 ARG A O 1
ATOM 561 N N . ALA A 1 69 ? 6.199 -0.651 -10.354 1.00 96.31 69 ALA A N 1
ATOM 562 C CA . ALA A 1 69 ? 7.248 -1.538 -9.868 1.00 96.31 69 ALA A CA 1
ATOM 563 C C . ALA A 1 69 ? 7.053 -2.974 -10.360 1.00 96.31 69 ALA A C 1
ATOM 565 O O . ALA A 1 69 ? 8.008 -3.593 -10.826 1.00 96.31 69 ALA A O 1
ATOM 566 N N . ARG A 1 70 ? 5.815 -3.486 -10.325 1.00 96.31 70 ARG A N 1
ATOM 567 C CA . ARG A 1 70 ? 5.499 -4.804 -10.882 1.00 96.31 70 ARG A CA 1
ATOM 568 C C . ARG A 1 70 ? 5.819 -4.889 -12.368 1.00 96.31 70 ARG A C 1
ATOM 570 O O . ARG A 1 70 ? 6.475 -5.838 -12.771 1.00 96.31 70 ARG A O 1
ATOM 577 N N . HIS A 1 71 ? 5.400 -3.903 -13.160 1.00 95.06 71 HIS A N 1
ATOM 578 C CA . HIS A 1 71 ? 5.670 -3.893 -14.596 1.00 95.06 71 HIS A CA 1
ATOM 579 C C . HIS A 1 71 ? 7.170 -4.048 -14.897 1.00 95.06 71 HIS A C 1
ATOM 581 O O . HIS A 1 71 ? 7.558 -4.906 -15.688 1.00 95.06 71 HIS A O 1
ATOM 587 N N . PHE A 1 72 ? 8.027 -3.277 -14.222 1.00 94.50 72 PHE A N 1
ATOM 588 C CA . PHE A 1 72 ? 9.477 -3.386 -14.404 1.00 94.50 72 PHE A CA 1
ATOM 589 C C . PHE A 1 72 ? 10.063 -4.689 -13.848 1.00 94.50 72 PHE A C 1
ATOM 591 O O . PHE A 1 72 ? 10.942 -5.271 -14.482 1.00 94.50 72 PHE A O 1
ATOM 598 N N . ALA A 1 73 ? 9.572 -5.176 -12.705 1.00 92.81 73 ALA A N 1
ATOM 599 C CA . ALA A 1 73 ? 9.997 -6.459 -12.147 1.00 92.81 73 ALA A CA 1
ATOM 600 C C . ALA A 1 73 ? 9.661 -7.628 -13.089 1.00 92.81 73 ALA A C 1
ATOM 602 O O . ALA A 1 73 ? 10.506 -8.495 -13.311 1.00 92.81 73 ALA A O 1
ATOM 603 N N . ASP A 1 74 ? 8.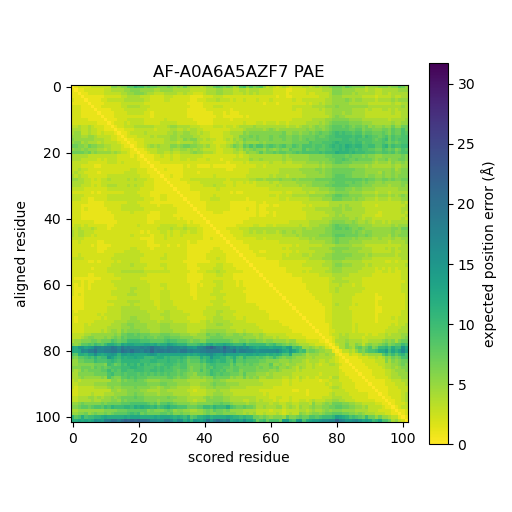477 -7.612 -13.707 1.00 93.56 74 ASP A N 1
ATOM 604 C CA . ASP A 1 74 ? 8.063 -8.603 -14.699 1.00 93.56 74 ASP A CA 1
ATOM 605 C C . ASP A 1 74 ? 8.971 -8.537 -15.938 1.00 93.56 74 ASP A C 1
ATOM 607 O O . ASP A 1 74 ? 9.464 -9.571 -16.391 1.00 93.56 74 ASP A O 1
ATOM 611 N N . LEU A 1 75 ? 9.288 -7.340 -16.448 1.00 92.19 75 LEU A N 1
ATOM 612 C CA . LEU A 1 75 ? 10.244 -7.178 -17.554 1.00 92.19 75 LEU A CA 1
ATOM 613 C C . LEU A 1 75 ? 11.644 -7.709 -17.210 1.00 92.19 75 LEU A C 1
ATOM 615 O O . LEU A 1 75 ? 12.283 -8.338 -18.053 1.00 92.19 75 LEU A O 1
ATOM 619 N N . ALA A 1 76 ? 12.127 -7.467 -15.990 1.00 90.56 76 ALA A N 1
ATOM 620 C CA . ALA A 1 76 ? 13.428 -7.951 -15.539 1.00 90.56 76 ALA A CA 1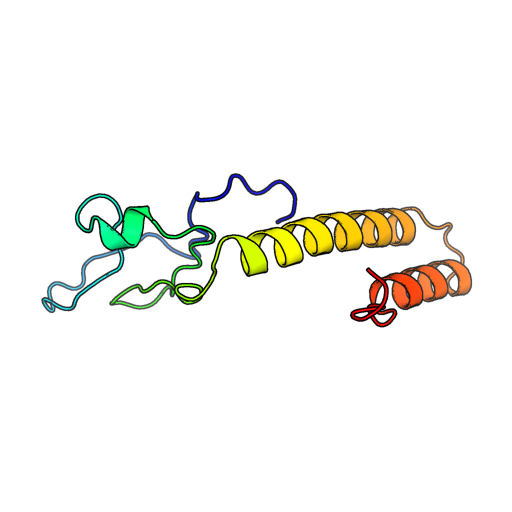
ATOM 621 C C . ALA A 1 76 ? 13.451 -9.480 -15.369 1.00 90.56 76 ALA A C 1
ATOM 623 O O . ALA A 1 76 ? 14.445 -10.121 -15.713 1.00 90.56 76 ALA A O 1
ATOM 624 N N . ALA A 1 77 ? 12.357 -10.073 -14.884 1.00 89.56 77 ALA A N 1
ATOM 625 C CA . ALA A 1 77 ? 12.223 -11.519 -14.720 1.00 89.56 77 ALA A CA 1
ATOM 626 C C . ALA A 1 77 ? 12.175 -12.268 -16.064 1.00 89.56 77 ALA A C 1
ATOM 628 O O . ALA A 1 77 ? 12.736 -13.357 -16.174 1.00 89.56 77 ALA A O 1
ATOM 629 N N . HIS A 1 78 ? 11.547 -11.673 -17.085 1.00 87.94 78 HIS A N 1
ATOM 630 C CA . HIS A 1 78 ? 11.400 -12.261 -18.424 1.00 87.94 78 HIS A CA 1
ATOM 631 C C . HIS A 1 78 ? 12.511 -11.861 -19.404 1.00 87.94 78 HIS A C 1
ATOM 633 O O . HIS A 1 78 ? 12.515 -12.318 -20.549 1.00 87.94 78 HIS A O 1
ATOM 639 N N . ALA A 1 79 ? 13.456 -11.013 -18.991 1.00 87.31 79 ALA A N 1
ATOM 640 C CA . ALA A 1 79 ? 14.620 -10.704 -19.806 1.00 87.31 79 ALA A CA 1
ATOM 641 C C . ALA A 1 79 ? 15.418 -11.986 -20.103 1.00 87.31 79 ALA A C 1
ATOM 643 O O . ALA A 1 79 ? 15.583 -12.853 -19.236 1.00 87.31 79 ALA A O 1
ATOM 644 N N . ALA A 1 80 ? 15.922 -12.095 -21.337 1.00 77.38 80 ALA A N 1
ATOM 645 C CA . ALA A 1 80 ? 16.781 -13.197 -21.764 1.00 77.38 80 ALA A CA 1
ATOM 646 C C . ALA A 1 80 ? 17.949 -13.403 -20.779 1.00 77.38 80 ALA A C 1
ATOM 648 O O . ALA A 1 80 ? 18.309 -12.493 -20.035 1.00 77.38 80 ALA A O 1
ATOM 649 N N . ASN A 1 81 ? 18.586 -14.579 -20.783 1.00 82.81 81 ASN A N 1
ATOM 650 C CA . ASN A 1 81 ? 19.715 -14.901 -19.887 1.00 82.81 81 ASN A CA 1
ATOM 651 C C . ASN A 1 81 ? 20.989 -14.055 -20.100 1.00 82.81 81 ASN A C 1
ATOM 653 O O . ASN A 1 81 ? 22.040 -14.373 -19.551 1.00 82.81 81 ASN A O 1
ATOM 657 N N . ASP A 1 82 ? 20.882 -12.964 -20.847 1.00 88.50 82 ASP A N 1
ATOM 658 C CA . ASP A 1 82 ? 21.870 -11.908 -20.932 1.00 88.50 82 ASP A CA 1
ATOM 659 C C . ASP A 1 82 ? 21.864 -11.067 -19.638 1.00 88.50 82 ASP A C 1
ATOM 661 O O . ASP A 1 82 ? 20.856 -10.467 -19.242 1.00 88.50 82 ASP A O 1
ATOM 665 N N . ALA A 1 83 ? 23.007 -11.053 -18.954 1.00 88.31 83 ALA A N 1
ATOM 666 C CA . ALA A 1 83 ? 23.183 -10.348 -17.692 1.00 88.31 83 ALA A CA 1
ATOM 667 C C . ALA A 1 83 ? 23.094 -8.821 -17.846 1.00 88.31 83 ALA A C 1
ATOM 669 O O . ALA A 1 83 ? 22.572 -8.155 -16.947 1.00 88.31 83 ALA A O 1
ATOM 670 N N . ASP A 1 84 ? 23.546 -8.268 -18.974 1.00 89.69 84 ASP A N 1
ATOM 671 C CA . ASP A 1 84 ? 23.536 -6.826 -19.219 1.00 89.69 84 ASP A CA 1
ATOM 672 C C . ASP A 1 84 ? 22.108 -6.333 -19.462 1.00 89.69 84 ASP A C 1
ATOM 674 O O . ASP A 1 84 ? 21.692 -5.315 -18.900 1.00 89.69 84 ASP A O 1
ATOM 678 N N . VAL A 1 85 ? 21.308 -7.111 -20.200 1.00 87.19 85 VAL A N 1
ATOM 679 C CA . VAL A 1 85 ? 19.882 -6.818 -20.415 1.00 87.19 85 VAL A CA 1
ATOM 680 C C . VAL A 1 85 ? 19.112 -6.868 -19.096 1.00 87.19 85 VAL A C 1
ATOM 682 O O . VAL A 1 85 ? 18.354 -5.945 -18.792 1.00 87.19 85 VAL A O 1
ATOM 685 N N . LYS A 1 86 ? 19.328 -7.903 -18.271 1.00 87.75 86 LYS A N 1
ATOM 686 C CA . LYS A 1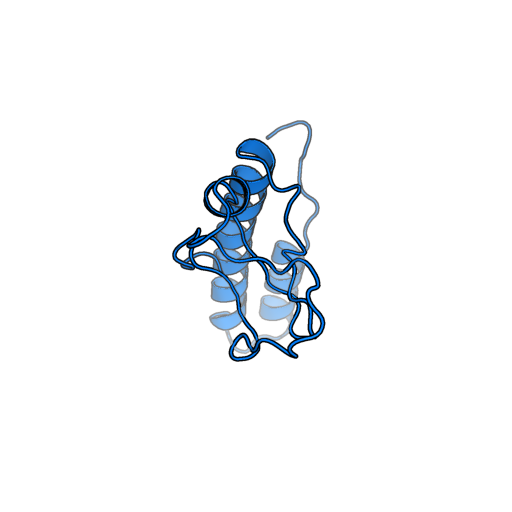 86 ? 18.708 -7.997 -16.937 1.00 87.75 86 LYS A CA 1
ATOM 687 C C . LYS A 1 86 ? 19.089 -6.812 -16.055 1.00 87.75 86 LYS A C 1
ATOM 689 O O . LYS A 1 86 ? 18.218 -6.213 -15.425 1.00 87.75 86 LYS A O 1
ATOM 694 N N . ARG A 1 87 ? 20.373 -6.444 -16.023 1.00 89.50 87 ARG A N 1
ATOM 695 C CA . ARG A 1 87 ? 20.864 -5.298 -15.248 1.00 89.50 87 ARG A CA 1
ATOM 696 C C . ARG A 1 87 ? 20.199 -3.997 -15.687 1.00 89.50 87 ARG A C 1
ATOM 698 O O . ARG A 1 87 ? 19.756 -3.246 -14.824 1.00 89.50 87 ARG A O 1
ATOM 705 N N . ALA A 1 88 ? 20.088 -3.748 -16.992 1.00 90.50 88 ALA A N 1
ATOM 706 C CA . ALA A 1 88 ? 19.429 -2.554 -17.517 1.00 90.50 88 ALA A CA 1
ATOM 707 C C . ALA A 1 88 ? 17.968 -2.442 -17.041 1.00 90.50 88 ALA A C 1
ATOM 709 O O . ALA A 1 88 ? 17.555 -1.381 -16.583 1.00 90.50 88 ALA A O 1
ATOM 710 N N . LYS A 1 89 ? 17.210 -3.548 -17.034 1.00 90.31 89 LYS A N 1
ATOM 711 C CA . LYS A 1 89 ? 15.821 -3.550 -16.534 1.00 90.31 89 LYS A CA 1
ATOM 712 C C . LYS A 1 89 ? 15.707 -3.264 -15.038 1.00 90.31 89 LYS A C 1
ATOM 714 O O . LYS A 1 89 ? 14.773 -2.586 -14.618 1.00 90.31 89 LYS A O 1
ATOM 719 N N . TRP A 1 90 ? 16.661 -3.729 -14.232 1.00 92.12 90 TRP A N 1
ATOM 720 C CA . TRP A 1 90 ? 16.716 -3.356 -12.817 1.00 92.12 90 TRP A CA 1
ATOM 721 C C . TRP A 1 90 ? 17.040 -1.874 -12.620 1.00 92.12 90 TRP A C 1
ATOM 723 O O . TRP A 1 90 ? 16.474 -1.253 -11.726 1.00 92.12 90 TRP A O 1
ATOM 733 N N . VAL A 1 91 ? 17.900 -1.291 -13.460 1.00 94.69 91 VAL A N 1
ATOM 734 C CA . VAL A 1 91 ? 18.180 0.154 -13.423 1.00 94.69 91 VAL A CA 1
ATOM 735 C C . VAL A 1 91 ? 16.907 0.965 -13.689 1.00 94.69 91 VAL A C 1
ATOM 737 O O . VAL A 1 91 ? 16.650 1.919 -12.958 1.00 94.69 91 VAL A O 1
ATOM 740 N N . ASP A 1 92 ? 16.071 0.549 -14.646 1.00 93.75 92 ASP A N 1
ATOM 741 C CA . ASP A 1 92 ? 14.801 1.224 -14.961 1.00 93.75 92 ASP A CA 1
ATOM 742 C C . ASP A 1 92 ? 13.825 1.250 -13.766 1.00 93.75 92 ASP A C 1
ATOM 744 O O . ASP A 1 92 ? 13.143 2.250 -13.529 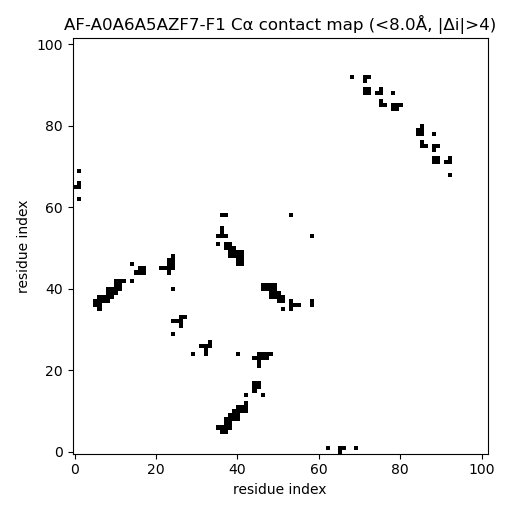1.00 93.75 92 ASP A O 1
ATOM 748 N N . LEU A 1 93 ? 13.771 0.175 -12.966 1.00 94.62 93 LEU A N 1
ATOM 749 C CA . LEU A 1 93 ? 12.918 0.109 -11.772 1.00 94.62 93 LEU A CA 1
ATOM 750 C C . LEU A 1 93 ? 13.266 1.215 -10.761 1.00 94.62 93 LEU A C 1
ATOM 752 O O . LEU A 1 93 ? 12.363 1.865 -10.220 1.00 94.62 93 LEU A O 1
ATOM 756 N N . PHE A 1 94 ? 14.566 1.422 -10.534 1.00 94.56 94 PHE A N 1
ATOM 757 C CA . PHE A 1 94 ? 15.116 2.384 -9.574 1.00 94.56 94 PHE A CA 1
ATOM 758 C C . PHE A 1 94 ? 15.367 3.775 -10.169 1.00 94.56 94 PHE A C 1
ATOM 760 O O . PHE A 1 94 ? 15.916 4.640 -9.482 1.00 94.56 94 PHE A O 1
ATOM 767 N N . ALA A 1 95 ? 14.969 4.013 -11.421 1.00 94.88 95 ALA A N 1
ATOM 768 C CA . ALA A 1 95 ? 15.057 5.332 -12.025 1.00 94.88 95 ALA A CA 1
ATOM 769 C C . ALA A 1 95 ? 14.267 6.366 -11.190 1.00 94.88 95 ALA A C 1
ATOM 771 O O . ALA A 1 95 ? 13.184 6.055 -10.677 1.00 94.88 95 ALA A O 1
ATOM 772 N N . PRO A 1 96 ? 14.792 7.595 -11.029 1.00 94.19 96 PRO A N 1
ATOM 773 C CA . PRO A 1 96 ? 14.139 8.625 -10.234 1.00 94.19 96 PRO A CA 1
ATOM 774 C C . PRO A 1 96 ? 12.783 9.009 -10.833 1.00 94.19 96 PRO A C 1
ATOM 776 O O . PRO A 1 96 ? 12.601 9.045 -12.049 1.00 94.19 96 PRO A O 1
ATOM 779 N N . THR A 1 97 ? 11.824 9.325 -9.964 1.00 92.25 97 THR A N 1
ATOM 780 C CA . THR A 1 97 ? 10.507 9.801 -10.395 1.00 92.25 97 THR A CA 1
ATOM 781 C C . THR A 1 97 ? 10.563 11.271 -10.808 1.00 92.25 97 THR A C 1
ATOM 783 O O . THR A 1 97 ? 11.169 12.100 -10.128 1.00 92.25 97 THR A O 1
ATOM 786 N N . ASN A 1 98 ? 9.889 11.618 -11.905 1.00 90.69 98 ASN A N 1
ATOM 787 C CA . ASN A 1 98 ? 9.771 12.998 -12.382 1.00 90.69 98 ASN A CA 1
ATOM 788 C C . ASN A 1 98 ? 8.655 13.738 -11.629 1.00 90.69 98 ASN A C 1
ATOM 790 O O . ASN A 1 98 ? 7.635 14.098 -12.209 1.00 90.69 98 ASN A O 1
ATOM 794 N N . PHE A 1 99 ? 8.844 13.950 -10.324 1.00 91.88 99 PHE A N 1
ATOM 795 C CA . PHE A 1 99 ? 7.812 14.453 -9.408 1.00 91.88 99 PHE A CA 1
ATOM 796 C C . PHE A 1 99 ? 7.122 15.748 -9.874 1.00 91.88 99 PHE A C 1
ATOM 798 O O . PHE A 1 99 ? 5.914 15.884 -9.726 1.00 91.88 99 PHE A O 1
ATOM 805 N N . PHE A 1 100 ? 7.868 16.682 -10.468 1.00 93.81 100 PHE A N 1
ATOM 806 C CA . PHE A 1 100 ? 7.343 17.993 -10.873 1.00 93.81 100 PHE A CA 1
ATOM 807 C C . PHE A 1 100 ? 6.649 18.016 -12.244 1.00 93.81 100 PHE A C 1
ATOM 809 O O . PHE A 1 100 ? 6.143 19.062 -12.640 1.00 93.81 100 PHE A O 1
ATOM 816 N N . VAL A 1 101 ? 6.660 16.905 -12.986 1.00 90.38 101 VAL A N 1
ATOM 817 C CA . VAL A 1 101 ? 6.179 16.839 -14.383 1.00 90.38 101 VAL A CA 1
ATOM 818 C C . VAL A 1 101 ? 5.090 15.769 -14.557 1.00 90.38 101 VAL A C 1
ATOM 820 O O . VAL A 1 101 ? 4.693 15.462 -15.677 1.00 90.38 101 VAL A O 1
ATOM 823 N N . ARG A 1 102 ? 4.644 15.157 -13.457 1.00 67.81 102 ARG A N 1
ATOM 824 C CA . ARG A 1 102 ? 3.750 13.998 -13.460 1.00 67.81 102 ARG A CA 1
ATOM 825 C C . ARG A 1 102 ? 2.275 14.380 -13.466 1.00 67.81 102 ARG A C 1
ATOM 827 O O . ARG A 1 102 ? 1.921 15.372 -12.795 1.00 67.81 102 ARG A O 1
#

Nearest PDB structures (foldseek):
  4lt6-assembly2_B  TM=9.011E-01  e=9.192E-08  Homo sapiens
  2o1p-assembly1_A  TM=9.024E-01  e=6.028E-07  Saccharomyces cerevisiae
  7q72-assembly2_B  TM=9.223E-01  e=1.013E-06  Schizosaccharomyces pombe 972h-
  3c66-assembly1_A  TM=9.124E-01  e=1.313E-06  Saccharomyces cerevisiae
  7q72-assembly1_A  TM=9.195E-01  e=1.401E-06  Schizosaccharomyces pombe 972h-

InterPro domains:
  IPR007012 Poly(A) polymerase, central domain [PF04928] (1-95)

Organism: Aphanomyces astaci (NCBI:txid112090)